Protein AF-A0A3P8H3I2-F1 (afdb_monomer_lite)

Organism: NCBI:txid48269

Secondary structure (DSSP, 8-state):
-HHHHHHHHHHHHHHHHHHTHHHHH-SSS-HHHHHHHHIIIIIHHHHTTTSSS---HHHHHHHHHHHHHHHHHHHT--

pLDDT: mean 84.61, std 9.38, range [55.88, 93.56]

Structure (mmCIF, N/CA/C/O backbone):
data_AF-A0A3P8H3I2-F1
#
_entry.id   AF-A0A3P8H3I2-F1
#
loop_
_atom_site.group_PDB
_atom_site.id
_atom_site.type_symbol
_atom_site.label_atom_id
_atom_site.label_alt_id
_atom_site.label_comp_id
_atom_site.label_asym_id
_atom_site.label_entity_id
_atom_site.label_seq_id
_atom_site.pdbx_PDB_ins_code
_atom_site.Cartn_x
_atom_site.Cartn_y
_atom_site.Cartn_z
_atom_site.occupancy
_atom_site.B_iso_or_equiv
_atom_site.auth_seq_id
_atom_site.auth_comp_id
_atom_site.auth_asym_id
_atom_site.auth_atom_id
_atom_site.pdbx_PDB_model_num
ATOM 1 N N . MET A 1 1 ? 17.147 -4.322 -14.192 1.00 56.69 1 MET A N 1
ATOM 2 C CA . MET A 1 1 ? 17.024 -2.888 -13.844 1.00 56.69 1 MET A CA 1
ATOM 3 C C . MET A 1 1 ? 15.597 -2.549 -13.401 1.00 56.69 1 MET A C 1
ATOM 5 O O . MET A 1 1 ? 15.439 -2.225 -12.238 1.00 56.69 1 MET A O 1
ATOM 9 N N . VAL A 1 2 ? 14.549 -2.754 -14.218 1.00 59.00 2 VAL A N 1
ATOM 10 C CA . VAL A 1 2 ? 13.141 -2.459 -13.826 1.00 59.00 2 VAL A CA 1
ATOM 11 C C . VAL A 1 2 ? 12.576 -3.388 -12.731 1.00 59.00 2 VAL A C 1
ATOM 13 O O . VAL A 1 2 ? 11.976 -2.922 -11.767 1.00 59.00 2 VAL A O 1
ATOM 16 N N . SER A 1 3 ? 12.804 -4.704 -12.809 1.00 64.25 3 SER A N 1
ATOM 17 C CA . SER A 1 3 ? 12.274 -5.648 -11.802 1.00 64.25 3 SER A CA 1
ATOM 18 C C . SER A 1 3 ? 12.889 -5.488 -10.403 1.00 64.25 3 SER A C 1
ATOM 20 O O . SER A 1 3 ? 12.272 -5.884 -9.410 1.00 64.25 3 SER A O 1
ATOM 22 N N . ASP A 1 4 ? 14.084 -4.898 -10.315 1.00 74.94 4 ASP A N 1
ATOM 23 C CA . ASP A 1 4 ? 14.766 -4.627 -9.045 1.00 74.94 4 ASP A CA 1
ATOM 24 C C . ASP A 1 4 ? 14.110 -3.445 -8.317 1.00 74.94 4 ASP A C 1
ATOM 26 O O . ASP A 1 4 ? 13.797 -3.522 -7.129 1.00 74.94 4 ASP A O 1
ATOM 30 N N . GLU A 1 5 ? 13.753 -2.399 -9.068 1.00 79.06 5 GLU A N 1
ATOM 31 C CA . GLU A 1 5 ? 13.031 -1.238 -8.549 1.00 79.06 5 GLU A CA 1
ATOM 32 C C . GLU A 1 5 ? 11.642 -1.621 -8.020 1.00 79.06 5 GLU A C 1
ATOM 34 O O . GLU A 1 5 ? 11.247 -1.226 -6.920 1.00 79.06 5 GLU A O 1
ATOM 39 N N . ILE A 1 6 ? 10.914 -2.459 -8.760 1.00 80.06 6 ILE A N 1
ATOM 40 C CA . ILE A 1 6 ? 9.588 -2.947 -8.356 1.00 80.06 6 ILE A CA 1
ATOM 41 C C . ILE A 1 6 ? 9.696 -3.789 -7.081 1.00 80.06 6 ILE A C 1
ATOM 43 O O . ILE A 1 6 ? 8.902 -3.627 -6.151 1.00 80.06 6 ILE A O 1
ATOM 47 N N . SER A 1 7 ? 10.724 -4.631 -6.981 1.00 83.81 7 SER A N 1
ATOM 48 C CA . SER A 1 7 ? 11.000 -5.416 -5.774 1.00 83.81 7 SER A CA 1
ATOM 49 C C . SER A 1 7 ? 11.352 -4.522 -4.579 1.00 83.81 7 SER A C 1
ATOM 51 O O . SER A 1 7 ? 10.837 -4.728 -3.474 1.00 83.81 7 SER A O 1
ATOM 53 N N . ALA A 1 8 ? 12.156 -3.478 -4.791 1.00 87.00 8 ALA A N 1
ATOM 54 C CA . ALA A 1 8 ? 12.484 -2.487 -3.771 1.00 87.00 8 ALA A CA 1
ATOM 55 C C . ALA A 1 8 ? 11.241 -1.715 -3.295 1.00 87.00 8 ALA A C 1
ATOM 57 O O . ALA A 1 8 ? 11.073 -1.486 -2.093 1.00 87.00 8 ALA A O 1
ATOM 58 N N . ARG A 1 9 ? 10.326 -1.367 -4.205 1.00 87.00 9 ARG A N 1
ATOM 59 C CA . ARG A 1 9 ? 9.053 -0.698 -3.890 1.00 87.00 9 ARG A CA 1
ATOM 60 C C . ARG A 1 9 ? 8.114 -1.593 -3.100 1.00 87.00 9 ARG A C 1
ATOM 62 O O . ARG A 1 9 ? 7.604 -1.162 -2.069 1.00 87.00 9 ARG A O 1
ATOM 69 N N . ILE A 1 10 ? 7.968 -2.858 -3.493 1.00 87.81 10 ILE A N 1
ATOM 70 C CA . ILE A 1 10 ? 7.221 -3.851 -2.707 1.00 87.81 10 ILE A CA 1
ATOM 71 C C . ILE A 1 10 ? 7.824 -3.971 -1.302 1.00 87.81 10 ILE A C 1
ATOM 73 O O . ILE A 1 10 ? 7.085 -4.039 -0.320 1.00 87.81 10 ILE A O 1
ATOM 77 N N . ARG A 1 11 ? 9.156 -3.941 -1.165 1.00 90.25 11 ARG A N 1
ATOM 78 C CA . ARG A 1 11 ? 9.816 -3.955 0.149 1.00 90.25 11 ARG A CA 1
ATOM 79 C C . ARG A 1 11 ? 9.486 -2.709 0.976 1.00 90.25 11 ARG A C 1
ATOM 81 O O . ARG A 1 11 ? 9.169 -2.845 2.155 1.00 90.25 11 ARG A O 1
ATOM 88 N N . LYS A 1 12 ? 9.504 -1.515 0.378 1.00 91.19 12 LYS A N 1
ATOM 89 C CA . LYS A 1 12 ? 9.111 -0.263 1.053 1.00 91.19 12 LYS A CA 1
ATOM 90 C C . LYS A 1 12 ? 7.639 -0.278 1.473 1.00 91.19 12 LYS A C 1
ATOM 92 O O . LYS A 1 12 ? 7.340 0.018 2.626 1.00 91.19 12 LYS A O 1
ATOM 97 N N . ALA A 1 13 ? 6.736 -0.697 0.588 1.00 90.69 13 ALA A N 1
ATOM 98 C CA . ALA A 1 13 ? 5.310 -0.820 0.887 1.00 90.69 13 ALA A CA 1
ATOM 99 C C . ALA A 1 13 ? 5.047 -1.854 1.997 1.00 90.69 13 ALA A C 1
ATOM 101 O O . ALA A 1 13 ? 4.246 -1.611 2.898 1.00 90.69 13 ALA A O 1
ATOM 102 N N . ARG A 1 14 ? 5.781 -2.977 2.000 1.00 92.12 14 ARG A N 1
ATOM 103 C CA . ARG A 1 14 ? 5.773 -3.959 3.098 1.00 92.12 14 ARG A CA 1
ATOM 104 C C . ARG A 1 14 ? 6.172 -3.341 4.431 1.00 92.12 14 ARG A C 1
ATOM 106 O O . ARG A 1 14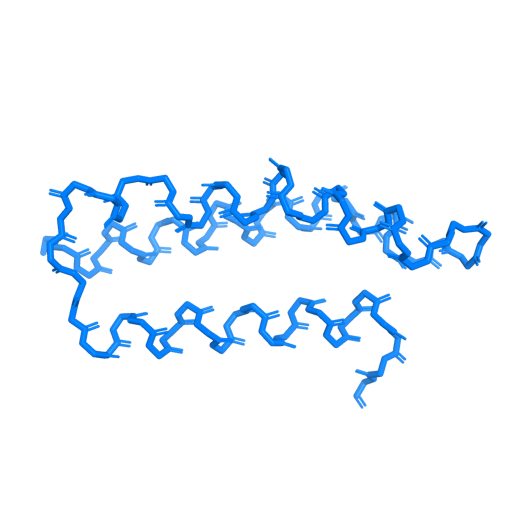 ? 5.502 -3.597 5.426 1.00 92.12 14 ARG A O 1
ATOM 113 N N . LEU A 1 15 ? 7.239 -2.546 4.457 1.00 93.31 15 LEU A N 1
ATOM 114 C CA . LEU A 1 15 ? 7.695 -1.870 5.673 1.00 93.31 15 LEU A CA 1
ATOM 115 C C . LEU A 1 15 ? 6.664 -0.848 6.164 1.00 93.31 15 LEU A C 1
ATOM 117 O O . LEU A 1 15 ? 6.314 -0.865 7.340 1.00 93.31 15 LEU A O 1
ATOM 121 N N . ALA A 1 16 ? 6.103 -0.032 5.268 1.00 92.69 16 ALA A N 1
ATOM 122 C CA . ALA A 1 16 ? 5.030 0.903 5.607 1.00 92.69 16 ALA A CA 1
ATOM 123 C C . ALA A 1 16 ? 3.806 0.175 6.192 1.00 92.69 16 ALA A C 1
ATOM 125 O O . ALA A 1 16 ? 3.278 0.565 7.234 1.00 92.69 16 ALA A O 1
ATOM 126 N N . PHE A 1 17 ? 3.401 -0.940 5.578 1.00 92.38 17 PHE A N 1
ATOM 127 C CA . PHE A 1 17 ? 2.317 -1.775 6.084 1.00 92.38 17 PHE A CA 1
ATOM 128 C C . PHE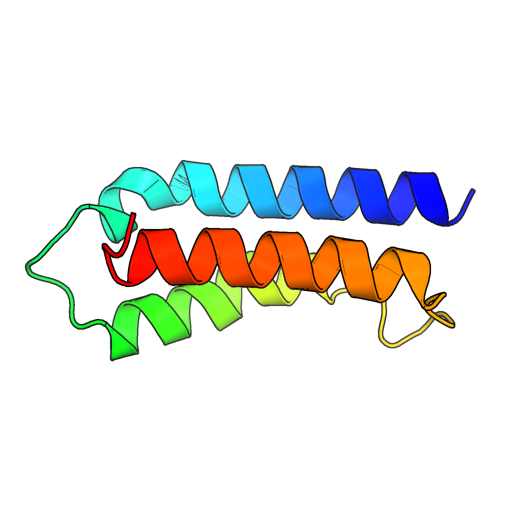 A 1 17 ? 2.643 -2.378 7.459 1.00 92.38 17 PHE A C 1
ATOM 130 O O . PHE A 1 17 ? 1.793 -2.376 8.349 1.00 92.38 17 PHE A O 1
ATOM 137 N N . ALA A 1 18 ? 3.869 -2.865 7.664 1.00 92.12 18 ALA A N 1
ATOM 138 C CA . ALA A 1 18 ? 4.312 -3.437 8.934 1.00 92.12 18 ALA A CA 1
ATOM 139 C C . ALA A 1 18 ? 4.382 -2.393 10.061 1.00 92.12 18 ALA A C 1
ATOM 141 O O . ALA A 1 18 ? 3.988 -2.693 11.189 1.00 92.12 18 ALA A O 1
ATOM 142 N N . ASN A 1 19 ? 4.795 -1.159 9.766 1.00 93.56 19 ASN A N 1
ATOM 143 C CA . ASN A 1 19 ? 4.800 -0.059 10.738 1.00 93.56 19 ASN A CA 1
ATOM 144 C C . ASN A 1 19 ? 3.383 0.256 11.247 1.00 93.56 19 ASN A C 1
ATOM 146 O O . ASN A 1 19 ? 3.184 0.572 12.420 1.00 93.56 19 ASN A O 1
ATOM 150 N N . LEU A 1 20 ? 2.374 0.065 10.395 1.00 91.56 20 LEU A N 1
ATOM 151 C CA . LEU A 1 20 ? 0.957 0.236 10.722 1.00 91.56 20 LEU A CA 1
ATOM 152 C C . LEU A 1 20 ? 0.301 -1.033 11.309 1.00 91.56 20 LEU A C 1
ATOM 154 O O . LEU A 1 20 ? -0.913 -1.076 11.485 1.00 91.56 20 LEU A O 1
ATOM 158 N N . ARG A 1 21 ? 1.069 -2.069 11.683 1.00 90.44 21 ARG A N 1
ATOM 159 C CA . ARG A 1 21 ? 0.536 -3.343 12.221 1.00 90.44 21 ARG A CA 1
ATOM 160 C C . ARG A 1 21 ? -0.419 -3.167 13.400 1.00 90.44 21 ARG A C 1
ATOM 162 O O . ARG A 1 21 ? -1.385 -3.917 13.529 1.00 90.44 21 ARG A O 1
ATOM 169 N N . HIS A 1 22 ? -0.142 -2.202 14.270 1.00 90.19 22 HIS A N 1
ATOM 170 C CA . HIS A 1 22 ? -0.992 -1.896 15.417 1.00 90.19 22 HIS A CA 1
ATOM 171 C C . HIS A 1 22 ? -2.373 -1.378 14.973 1.00 90.19 22 HIS A C 1
ATOM 173 O O . HIS A 1 22 ? -3.384 -1.798 15.530 1.00 90.19 22 HIS A O 1
ATOM 179 N N . LEU A 1 23 ? -2.427 -0.554 13.920 1.00 90.19 23 LEU A N 1
ATOM 180 C CA . LEU A 1 23 ? -3.659 -0.047 13.313 1.00 90.19 23 LEU A CA 1
ATOM 181 C C . LEU A 1 23 ? -4.488 -1.175 12.688 1.00 90.19 23 LEU A C 1
ATOM 183 O O . LEU A 1 23 ? -5.705 -1.216 12.843 1.00 90.19 23 LEU A O 1
ATOM 187 N N . TRP A 1 24 ? -3.845 -2.120 12.000 1.00 89.88 24 TRP A N 1
ATOM 188 C CA . TRP A 1 24 ? -4.560 -3.228 11.358 1.00 89.88 24 TRP A CA 1
ATOM 189 C C . TRP A 1 24 ? -5.219 -4.159 12.382 1.00 89.88 24 TRP A C 1
ATOM 191 O O . TRP A 1 24 ? -6.348 -4.594 12.164 1.00 89.88 24 TRP A O 1
ATOM 201 N N . ARG A 1 25 ? -4.566 -4.386 13.531 1.00 87.25 25 ARG A N 1
ATOM 202 C CA . ARG A 1 25 ? -5.071 -5.236 14.627 1.00 87.25 25 ARG A CA 1
ATOM 203 C C . ARG A 1 25 ? -6.200 -4.609 15.448 1.00 87.25 25 ARG A C 1
ATOM 205 O O . ARG A 1 25 ? -6.982 -5.341 16.049 1.00 87.25 25 ARG A O 1
ATOM 212 N N . ARG A 1 26 ? -6.293 -3.279 15.478 1.00 89.81 26 ARG A N 1
ATOM 213 C CA . ARG A 1 26 ? -7.347 -2.529 16.181 1.00 89.81 26 ARG A CA 1
ATOM 214 C C . ARG A 1 26 ? -8.727 -2.874 15.620 1.00 89.81 26 ARG A C 1
ATOM 216 O O . ARG A 1 26 ? -8.986 -2.616 14.447 1.00 89.81 26 ARG A O 1
ATOM 223 N N . ARG A 1 27 ? -9.617 -3.462 16.423 1.00 84.94 27 ARG A N 1
ATOM 224 C CA . ARG A 1 27 ? -11.001 -3.783 16.004 1.00 84.94 27 ARG A CA 1
ATOM 225 C C . ARG A 1 27 ? -11.956 -2.595 16.136 1.00 84.94 27 ARG A C 1
ATOM 227 O O . ARG A 1 27 ? -12.983 -2.566 15.474 1.00 84.94 27 ARG A O 1
ATOM 234 N N . ASP A 1 28 ? -11.579 -1.612 16.942 1.00 89.25 28 ASP A N 1
ATOM 235 C CA . ASP A 1 28 ? -12.282 -0.351 17.184 1.00 89.25 28 ASP A CA 1
ATOM 236 C C . ASP A 1 28 ? -12.296 0.584 15.963 1.00 89.25 28 ASP A C 1
ATOM 238 O O . ASP A 1 28 ? -13.141 1.470 15.858 1.00 89.25 28 ASP A O 1
ATOM 242 N N . ILE A 1 29 ? -11.393 0.371 15.002 1.00 88.38 29 ILE A N 1
ATOM 243 C CA . ILE A 1 29 ? -11.272 1.218 13.815 1.00 88.38 29 ILE A CA 1
ATOM 244 C C . ILE A 1 29 ? -12.046 0.605 12.653 1.00 88.38 29 ILE A C 1
ATOM 246 O O . ILE A 1 29 ? -11.768 -0.513 12.211 1.00 88.38 29 ILE A O 1
ATOM 250 N N . ARG A 1 30 ? -12.974 1.393 12.103 1.00 90.62 30 ARG A N 1
ATOM 251 C CA . ARG A 1 30 ? -13.777 1.024 10.932 1.00 90.62 30 ARG A CA 1
ATOM 252 C C . ARG A 1 30 ? -12.905 0.625 9.742 1.00 90.62 30 ARG A C 1
ATOM 254 O O . ARG A 1 30 ? -11.925 1.297 9.412 1.00 90.62 30 ARG A O 1
ATOM 261 N N . LEU A 1 31 ? -13.342 -0.413 9.028 1.00 89.06 31 LEU A N 1
ATOM 262 C CA . LEU A 1 31 ? -12.673 -0.912 7.825 1.00 89.06 31 LEU A CA 1
ATOM 263 C C . LEU A 1 31 ? -12.508 0.176 6.751 1.00 89.06 31 LEU A C 1
ATOM 265 O O . LEU A 1 31 ? -11.466 0.249 6.107 1.00 89.06 31 LEU A O 1
ATOM 269 N N . SER A 1 32 ? -13.489 1.073 6.610 1.00 90.25 32 SER A N 1
ATOM 270 C CA . 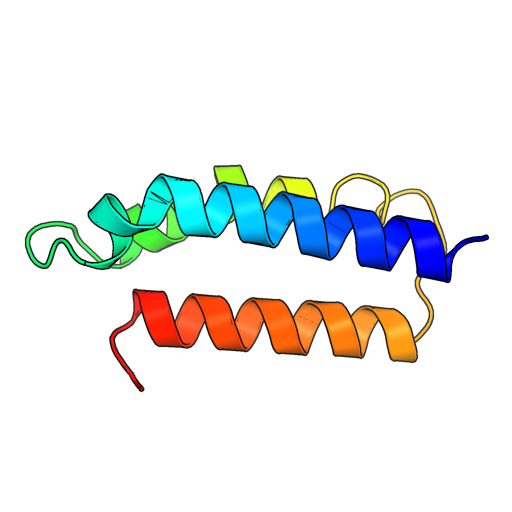SER A 1 32 ? -13.427 2.204 5.677 1.00 90.25 32 SER A CA 1
ATOM 271 C C . SER A 1 32 ? -12.271 3.166 5.976 1.00 90.25 32 SER A C 1
ATOM 273 O O . SER A 1 32 ? -11.603 3.630 5.053 1.00 90.25 32 SER A O 1
ATOM 275 N N . ILE A 1 33 ? -11.980 3.426 7.255 1.00 91.75 33 ILE A N 1
ATOM 276 C CA . ILE A 1 33 ? -10.849 4.266 7.677 1.00 91.75 33 ILE A CA 1
ATOM 277 C C . ILE A 1 33 ? -9.533 3.538 7.400 1.00 91.75 33 ILE A C 1
ATOM 279 O O . ILE A 1 33 ? -8.631 4.117 6.796 1.00 91.75 33 ILE A O 1
ATOM 283 N N . LYS A 1 34 ? -9.439 2.251 7.757 1.00 91.56 34 LYS A N 1
ATOM 284 C CA . LYS A 1 34 ? -8.260 1.427 7.445 1.00 91.56 34 LYS A CA 1
ATOM 285 C C . LYS A 1 34 ? -7.977 1.384 5.942 1.00 91.56 34 LYS A C 1
ATOM 287 O O . LYS A 1 34 ? -6.824 1.507 5.543 1.00 91.56 34 LYS A O 1
ATOM 292 N N . GLY A 1 35 ? -9.016 1.279 5.113 1.00 91.94 35 GLY A N 1
ATOM 293 C CA . GLY A 1 35 ? -8.905 1.324 3.655 1.00 91.94 35 GLY A CA 1
ATOM 294 C C . GLY A 1 35 ? -8.356 2.656 3.137 1.00 91.94 35 GLY A C 1
ATOM 295 O O . GLY A 1 35 ? -7.481 2.661 2.273 1.00 91.94 35 GLY A O 1
ATOM 296 N N . ARG A 1 36 ? -8.791 3.789 3.706 1.00 93.44 36 ARG A N 1
ATOM 297 C CA . ARG A 1 36 ? -8.236 5.114 3.366 1.00 93.44 36 ARG A CA 1
ATOM 298 C C . ARG A 1 36 ? -6.762 5.229 3.744 1.00 93.44 36 ARG A C 1
ATOM 300 O O . ARG A 1 36 ? -5.962 5.654 2.916 1.00 93.44 36 ARG A O 1
ATOM 307 N N . VAL A 1 37 ? -6.392 4.796 4.951 1.00 93.00 37 VAL A N 1
ATOM 308 C CA . VAL A 1 37 ? -4.989 4.799 5.401 1.00 93.00 37 VAL A CA 1
ATOM 309 C C . VAL A 1 37 ? -4.133 3.891 4.520 1.00 93.00 37 VAL A C 1
ATOM 311 O O . VAL A 1 37 ? -3.043 4.280 4.111 1.00 93.00 37 VAL A O 1
ATOM 314 N N . TYR A 1 38 ? -4.639 2.709 4.168 1.00 92.69 38 TYR A N 1
ATOM 315 C CA . TYR A 1 38 ? -3.969 1.801 3.243 1.00 92.69 38 TYR A CA 1
ATOM 316 C C . TYR A 1 38 ? -3.705 2.462 1.888 1.00 92.69 38 TYR A C 1
ATOM 318 O O . TYR A 1 38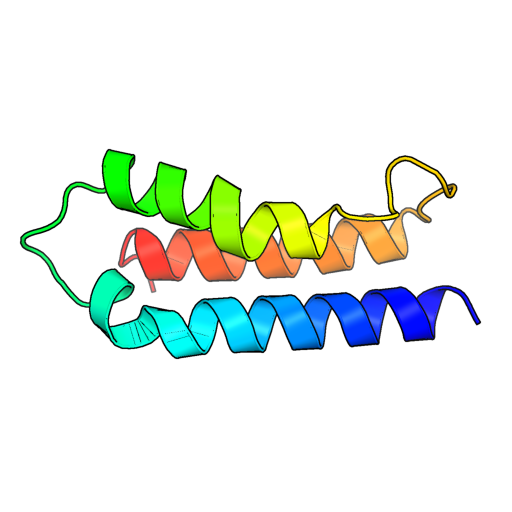 ? -2.575 2.442 1.396 1.00 92.69 38 TYR A O 1
ATOM 326 N N . CYS A 1 39 ? -4.732 3.088 1.308 1.00 91.81 39 CYS A N 1
ATOM 327 C CA . CYS A 1 39 ? -4.617 3.755 0.019 1.00 91.81 39 CYS A CA 1
ATOM 328 C C . CYS A 1 39 ? -3.596 4.905 0.059 1.00 91.81 39 CYS A C 1
ATOM 330 O O . CYS A 1 39 ? -2.794 5.048 -0.861 1.00 91.81 39 CYS A O 1
ATOM 332 N N . ALA A 1 40 ? -3.588 5.686 1.141 1.00 91.69 40 ALA A N 1
ATOM 333 C CA . ALA A 1 40 ? -2.725 6.854 1.282 1.00 91.69 40 ALA A CA 1
ATOM 334 C C . ALA A 1 40 ? -1.263 6.516 1.618 1.00 91.69 40 ALA A C 1
ATOM 336 O O . ALA A 1 40 ? -0.365 7.187 1.118 1.00 91.69 40 ALA A O 1
ATOM 337 N N . ALA A 1 41 ? -1.005 5.504 2.452 1.00 90.81 41 ALA A N 1
ATOM 338 C CA . ALA A 1 41 ? 0.336 5.224 2.979 1.00 90.81 41 ALA A CA 1
ATOM 339 C C . ALA A 1 41 ? 1.045 4.043 2.303 1.00 90.81 41 ALA A C 1
ATOM 341 O O . ALA A 1 41 ? 2.271 4.023 2.225 1.00 90.81 41 ALA A O 1
ATOM 342 N N . VAL A 1 42 ? 0.296 3.034 1.849 1.00 90.75 42 VAL A N 1
ATOM 343 C CA . VAL A 1 42 ? 0.870 1.794 1.301 1.00 90.75 42 VAL A CA 1
ATOM 344 C C . VAL A 1 42 ? 0.685 1.741 -0.208 1.00 90.75 42 VAL A C 1
ATOM 346 O O . VAL A 1 42 ? 1.653 1.517 -0.933 1.00 90.75 42 VAL A O 1
ATOM 349 N N . ARG A 1 43 ? -0.535 1.994 -0.693 1.00 90.12 43 ARG A N 1
ATOM 350 C CA . ARG A 1 43 ? -0.848 1.937 -2.126 1.00 90.12 43 ARG A CA 1
ATOM 351 C C . ARG A 1 43 ? -0.155 3.048 -2.915 1.00 90.12 43 ARG A C 1
ATOM 353 O O . ARG A 1 43 ? 0.330 2.785 -4.008 1.00 90.12 43 ARG A O 1
ATOM 360 N N . SER A 1 44 ? -0.036 4.245 -2.342 1.00 89.88 44 SER A N 1
ATOM 361 C CA . SER A 1 44 ? 0.747 5.346 -2.920 1.00 89.88 44 SER A CA 1
ATOM 362 C C . SER A 1 44 ? 2.200 4.936 -3.171 1.00 89.88 44 SER A C 1
ATOM 364 O O . SER A 1 44 ? 2.666 5.030 -4.296 1.00 89.88 44 SER A O 1
ATOM 366 N N . VAL A 1 45 ? 2.890 4.368 -2.176 1.00 88.62 45 VAL A N 1
ATOM 367 C CA . VAL A 1 45 ? 4.275 3.867 -2.297 1.00 88.62 45 VAL A CA 1
ATOM 368 C C . VAL A 1 45 ? 4.381 2.737 -3.320 1.00 88.62 45 VAL A C 1
ATOM 370 O O . VAL A 1 45 ? 5.378 2.620 -4.035 1.00 88.62 45 VAL A O 1
ATOM 373 N N . LEU A 1 46 ? 3.350 1.894 -3.392 1.00 85.12 46 LEU A N 1
ATOM 374 C CA . LEU A 1 46 ? 3.297 0.787 -4.334 1.00 85.12 46 LEU A CA 1
ATOM 375 C C . LEU A 1 46 ? 3.170 1.269 -5.787 1.00 85.12 46 LEU A C 1
ATOM 377 O O . LEU A 1 46 ? 3.791 0.674 -6.661 1.00 85.12 46 LEU A O 1
ATOM 381 N N . ILE A 1 47 ? 2.408 2.338 -6.039 1.00 82.81 47 ILE A N 1
ATOM 382 C CA . ILE A 1 47 ? 2.095 2.874 -7.379 1.00 82.81 47 ILE A CA 1
ATOM 383 C C . ILE A 1 47 ? 3.050 4.004 -7.800 1.00 82.81 47 ILE A C 1
ATOM 385 O O . ILE A 1 47 ? 3.239 4.221 -8.993 1.00 82.81 47 ILE A O 1
ATOM 389 N N . TYR A 1 48 ? 3.719 4.662 -6.854 1.00 80.50 48 TYR A N 1
ATOM 390 C CA . TYR A 1 48 ? 4.623 5.784 -7.110 1.00 80.50 48 TYR A CA 1
ATOM 391 C C . TYR A 1 48 ? 5.757 5.412 -8.076 1.00 80.50 48 TYR A C 1
ATOM 393 O O . TYR A 1 48 ? 6.659 4.661 -7.710 1.00 80.50 48 TYR A O 1
ATOM 401 N N . GLY A 1 49 ? 5.708 5.938 -9.304 1.00 69.62 49 GLY A N 1
ATOM 402 C CA . GLY A 1 49 ? 6.651 5.633 -10.390 1.00 69.62 49 GLY A CA 1
ATOM 403 C C . GLY A 1 49 ? 6.183 4.543 -11.363 1.00 69.62 49 GLY A C 1
ATOM 404 O O . GLY A 1 49 ? 6.894 4.206 -12.295 1.00 69.62 49 GLY A O 1
ATOM 405 N N . SER A 1 50 ? 5.006 3.945 -11.165 1.00 68.69 50 SER A N 1
ATOM 406 C CA . SER A 1 50 ? 4.346 3.112 -12.187 1.00 68.69 50 SER A CA 1
ATOM 407 C C . SER A 1 50 ? 3.533 3.936 -13.182 1.00 68.69 50 SER A C 1
ATOM 409 O O . SER A 1 50 ? 3.217 3.443 -14.255 1.00 68.69 50 SER A O 1
ATOM 411 N N . GLU A 1 51 ? 3.203 5.180 -12.834 1.00 67.12 51 GLU A N 1
ATOM 412 C CA . GLU A 1 51 ? 2.511 6.129 -13.718 1.00 67.12 51 GLU A CA 1
ATOM 413 C C . GLU A 1 51 ? 3.381 6.542 -14.913 1.00 67.12 51 GLU A C 1
ATOM 415 O O . GLU A 1 51 ? 2.864 6.917 -15.960 1.00 67.12 51 GLU A O 1
ATOM 420 N N . THR A 1 52 ? 4.704 6.453 -14.764 1.00 65.19 52 THR A N 1
ATOM 421 C CA . THR A 1 52 ? 5.690 6.951 -15.729 1.00 65.19 52 THR A CA 1
ATOM 422 C C . THR A 1 52 ? 6.428 5.852 -16.499 1.00 65.19 52 THR A C 1
ATOM 424 O O . THR A 1 52 ? 7.158 6.174 -17.432 1.00 65.19 52 THR A O 1
ATOM 427 N N . TRP A 1 53 ? 6.232 4.567 -16.169 1.00 67.88 53 TRP A N 1
ATOM 428 C CA . TRP A 1 53 ? 6.945 3.446 -16.800 1.00 67.88 53 TRP A CA 1
ATOM 429 C C . TRP A 1 53 ? 6.004 2.303 -17.207 1.00 67.88 53 TRP A C 1
ATOM 431 O O . TRP A 1 53 ? 5.120 1.938 -16.430 1.00 67.88 53 TRP A O 1
ATOM 441 N N . PRO A 1 54 ? 6.207 1.670 -18.381 1.00 65.00 54 PRO A N 1
ATOM 442 C CA . PRO A 1 54 ? 5.389 0.542 -18.808 1.00 65.00 54 PRO A CA 1
ATOM 443 C C . PRO A 1 54 ? 5.617 -0.662 -17.886 1.00 65.00 54 PRO A C 1
ATOM 445 O O . PRO A 1 54 ? 6.663 -1.315 -17.917 1.00 65.00 54 PRO A O 1
ATOM 448 N N . LEU A 1 55 ? 4.619 -0.964 -17.054 1.00 71.69 55 LEU A N 1
ATOM 449 C CA . LEU A 1 55 ? 4.610 -2.155 -16.211 1.00 71.69 55 LEU A CA 1
ATOM 450 C C . LEU A 1 55 ? 4.407 -3.410 -17.065 1.00 71.69 55 LEU A C 1
ATOM 452 O O . LEU A 1 55 ? 3.456 -3.511 -17.841 1.00 71.69 55 LEU A O 1
ATOM 456 N N . ARG A 1 56 ? 5.271 -4.412 -16.880 1.00 77.62 56 ARG A N 1
ATOM 457 C CA . ARG A 1 56 ? 5.064 -5.742 -17.462 1.00 77.62 56 ARG A CA 1
ATOM 458 C C . ARG A 1 56 ? 3.934 -6.462 -16.728 1.00 77.62 56 ARG A C 1
ATOM 460 O O . ARG A 1 56 ? 3.733 -6.272 -15.529 1.00 77.62 56 ARG A O 1
ATOM 467 N N . VAL A 1 57 ? 3.248 -7.367 -17.426 1.00 79.25 57 VAL A N 1
ATOM 468 C CA . VAL A 1 57 ? 2.160 -8.191 -16.859 1.00 79.25 57 VAL A CA 1
ATOM 469 C C . VAL A 1 57 ? 2.611 -8.946 -15.601 1.00 79.25 57 VAL A C 1
ATOM 471 O O . VAL A 1 57 ? 1.855 -9.071 -14.638 1.00 79.25 57 VAL A O 1
ATOM 474 N N . GLU A 1 58 ? 3.856 -9.421 -15.580 1.00 80.75 58 GLU A N 1
ATOM 475 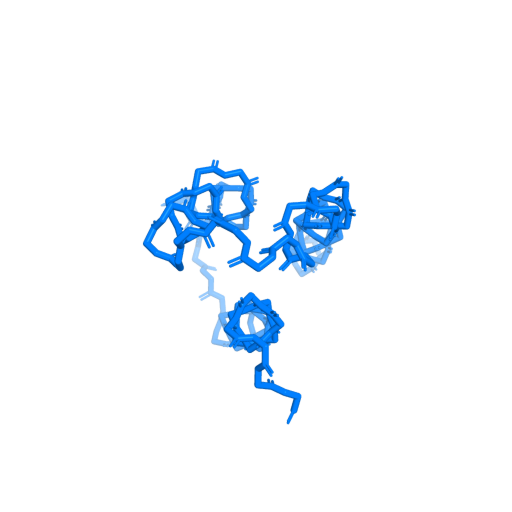C CA . GLU A 1 58 ? 4.443 -10.122 -14.433 1.00 80.75 58 GLU A CA 1
ATOM 476 C C . GLU A 1 58 ? 4.576 -9.227 -13.199 1.00 80.75 58 GLU A C 1
ATOM 478 O O . GLU A 1 58 ? 4.327 -9.667 -12.075 1.00 80.75 58 GLU A O 1
ATOM 483 N N . ASP A 1 59 ? 4.931 -7.961 -13.399 1.00 80.31 59 ASP A N 1
ATOM 484 C CA . ASP A 1 59 ? 5.098 -7.009 -12.312 1.00 80.31 59 ASP A CA 1
ATOM 485 C C . ASP A 1 59 ? 3.743 -6.567 -11.760 1.00 80.31 59 ASP A C 1
ATOM 487 O O . ASP A 1 59 ? 3.543 -6.574 -10.545 1.00 80.31 59 ASP A O 1
ATOM 491 N N . THR A 1 60 ? 2.761 -6.324 -12.631 1.00 82.12 60 THR A N 1
ATOM 492 C CA . THR A 1 60 ? 1.369 -6.078 -12.223 1.00 82.12 60 THR A CA 1
ATOM 493 C C . THR A 1 60 ? 0.819 -7.239 -11.395 1.00 82.12 60 THR A C 1
ATOM 495 O O . THR A 1 60 ? 0.203 -7.017 -10.352 1.00 82.12 60 THR A O 1
ATOM 498 N N . ARG A 1 61 ? 1.098 -8.492 -11.783 1.00 87.06 61 ARG A N 1
ATOM 499 C CA . ARG A 1 61 ? 0.711 -9.673 -10.991 1.00 87.06 61 ARG A CA 1
ATOM 500 C C . ARG A 1 61 ? 1.344 -9.666 -9.598 1.00 87.06 61 ARG A C 1
ATOM 502 O O . ARG A 1 61 ? 0.642 -9.921 -8.622 1.00 87.06 61 ARG A O 1
ATOM 509 N N . LYS A 1 62 ? 2.636 -9.346 -9.473 1.00 85.50 62 LYS A N 1
ATOM 510 C CA . LYS A 1 62 ? 3.316 -9.256 -8.163 1.00 85.50 62 LYS A CA 1
ATOM 511 C C . LYS A 1 62 ? 2.701 -8.175 -7.272 1.00 85.50 62 LYS A C 1
ATOM 513 O O . LYS A 1 62 ? 2.508 -8.414 -6.078 1.00 85.50 62 LYS A O 1
ATOM 518 N N . LEU A 1 63 ? 2.369 -7.020 -7.848 1.00 85.06 63 LEU A N 1
ATOM 519 C CA . LEU A 1 63 ? 1.714 -5.917 -7.141 1.00 85.06 63 LEU A CA 1
ATOM 520 C C . LEU A 1 63 ? 0.321 -6.329 -6.648 1.00 85.06 63 LEU A C 1
ATOM 522 O O . LEU A 1 63 ? 0.023 -6.159 -5.469 1.00 85.06 63 LEU A O 1
ATOM 526 N N . LEU A 1 64 ? -0.488 -6.963 -7.502 1.00 88.12 64 LEU A N 1
ATOM 527 C CA . LEU A 1 64 ? -1.824 -7.458 -7.144 1.00 88.12 64 LEU A CA 1
ATOM 528 C C . LEU A 1 64 ? -1.784 -8.527 -6.045 1.00 88.12 64 LEU A C 1
ATOM 530 O O . LEU A 1 64 ? -2.592 -8.497 -5.118 1.00 88.12 64 LEU A O 1
ATOM 534 N N . VAL A 1 65 ? -0.825 -9.457 -6.103 1.00 90.00 65 VAL A N 1
ATOM 535 C CA . VAL A 1 65 ? -0.638 -10.473 -5.052 1.00 90.00 65 VAL A CA 1
ATOM 536 C C . VAL A 1 65 ? -0.327 -9.818 -3.705 1.00 90.00 65 VAL A C 1
ATOM 538 O O . VAL A 1 65 ? -0.827 -10.266 -2.669 1.00 90.00 65 VAL A O 1
ATOM 541 N N . PHE A 1 66 ? 0.484 -8.758 -3.704 1.00 89.00 66 PHE A N 1
ATOM 542 C CA . PHE A 1 66 ? 0.761 -7.989 -2.498 1.00 89.00 66 PHE A CA 1
ATOM 543 C C . PHE A 1 66 ? -0.487 -7.250 -1.991 1.00 89.00 66 PHE A C 1
ATOM 545 O O . PHE A 1 66 ? -0.833 -7.407 -0.818 1.00 89.00 66 PHE A O 1
ATOM 552 N N . ASP A 1 67 ? -1.200 -6.543 -2.872 1.00 90.31 67 ASP A N 1
ATOM 553 C CA . ASP A 1 67 ? -2.433 -5.806 -2.555 1.00 90.31 67 ASP A CA 1
ATOM 554 C C . ASP A 1 67 ? -3.481 -6.732 -1.914 1.00 90.31 67 ASP A C 1
ATOM 556 O O . ASP A 1 67 ? -3.971 -6.476 -0.813 1.00 90.31 67 ASP A O 1
ATOM 560 N N . HIS A 1 68 ? -3.759 -7.879 -2.539 1.00 91.19 68 HIS A N 1
ATOM 561 C CA . HIS A 1 68 ? -4.717 -8.859 -2.023 1.00 91.19 68 HIS A CA 1
ATOM 562 C C . HIS A 1 68 ? -4.307 -9.451 -0.672 1.00 91.19 68 HIS A C 1
ATOM 564 O O . HIS A 1 68 ? -5.169 -9.763 0.152 1.00 91.19 68 HIS A O 1
ATOM 570 N N . ARG A 1 69 ? -3.005 -9.632 -0.418 1.00 91.06 69 ARG A N 1
ATOM 571 C CA . ARG A 1 69 ? -2.513 -10.103 0.885 1.00 91.06 69 ARG A CA 1
ATOM 572 C C . ARG A 1 69 ? -2.736 -9.047 1.969 1.00 91.06 69 ARG A C 1
ATOM 574 O O . ARG A 1 69 ? -3.175 -9.391 3.065 1.00 91.06 69 ARG A O 1
ATOM 581 N N . CYS A 1 70 ? -2.448 -7.782 1.675 1.00 89.88 70 CYS A N 1
ATOM 582 C CA . CYS A 1 70 ? -2.658 -6.682 2.611 1.00 89.88 70 CYS A CA 1
ATOM 583 C C . CYS A 1 70 ? -4.141 -6.474 2.925 1.00 89.88 70 CYS A C 1
ATOM 585 O O . CYS A 1 70 ? -4.501 -6.382 4.097 1.00 89.88 70 CYS A O 1
ATOM 587 N N . LEU A 1 71 ? -5.007 -6.470 1.909 1.00 89.44 71 LEU A N 1
ATOM 588 C CA . LEU A 1 71 ? -6.450 -6.295 2.090 1.00 89.44 71 LEU A CA 1
ATOM 589 C C . LEU A 1 71 ? -7.074 -7.418 2.923 1.00 89.44 71 LEU A C 1
ATOM 591 O O . LEU A 1 71 ? -7.856 -7.128 3.825 1.00 89.44 71 LEU A O 1
ATOM 595 N N . ARG A 1 72 ? -6.674 -8.677 2.698 1.00 89.69 72 ARG A N 1
ATOM 596 C CA . ARG A 1 72 ? -7.089 -9.815 3.537 1.00 89.69 72 ARG A CA 1
ATOM 597 C C . ARG A 1 72 ? -6.724 -9.618 5.006 1.00 89.69 72 ARG A C 1
ATOM 599 O O . ARG A 1 72 ? -7.572 -9.767 5.881 1.00 89.69 72 ARG A O 1
ATOM 606 N N . ASN A 1 73 ? -5.495 -9.173 5.272 1.00 88.38 73 ASN A N 1
ATOM 607 C CA . ASN A 1 73 ? -5.035 -8.885 6.629 1.00 88.38 73 ASN A CA 1
ATOM 608 C C . ASN A 1 73 ? -5.824 -7.733 7.281 1.00 88.38 73 ASN A C 1
ATOM 610 O O . ASN A 1 73 ? -6.239 -7.845 8.431 1.00 88.38 73 ASN A O 1
ATOM 614 N N . ILE A 1 74 ? -6.097 -6.656 6.535 1.00 87.25 74 ILE A N 1
ATOM 615 C CA . ILE A 1 74 ? -6.897 -5.518 7.018 1.00 87.25 74 ILE A CA 1
ATOM 616 C C . ILE A 1 74 ? -8.342 -5.938 7.328 1.00 87.25 74 ILE A C 1
ATOM 618 O O . ILE A 1 74 ? -8.905 -5.497 8.333 1.00 87.25 74 ILE A O 1
ATOM 622 N N . ALA A 1 75 ? -8.931 -6.777 6.475 1.00 85.88 75 ALA A N 1
ATOM 623 C CA . ALA A 1 75 ? -10.275 -7.315 6.650 1.00 85.88 75 ALA A CA 1
ATOM 624 C C . ALA A 1 75 ? -10.358 -8.379 7.760 1.00 85.88 75 ALA A C 1
ATOM 626 O O . ALA A 1 75 ? -11.457 -8.756 8.155 1.00 85.88 75 ALA A O 1
ATOM 627 N N . GLY A 1 76 ? -9.218 -8.856 8.275 1.00 80.94 76 GLY A N 1
ATOM 628 C CA . GLY A 1 76 ? -9.168 -9.940 9.256 1.00 80.94 76 GLY A CA 1
ATOM 629 C C . GLY A 1 76 ? -9.551 -11.307 8.682 1.00 80.94 76 GLY A C 1
ATOM 630 O O . GLY A 1 76 ? -9.854 -12.218 9.447 1.00 80.94 76 GLY A O 1
ATOM 631 N N . VAL A 1 77 ? -9.545 -11.448 7.355 1.00 73.19 77 VAL A N 1
ATOM 632 C CA . VAL A 1 77 ? -9.804 -12.704 6.647 1.00 73.19 77 VAL A CA 1
ATOM 633 C C . VAL A 1 77 ? -8.444 -13.357 6.400 1.00 73.19 77 VAL A C 1
ATOM 635 O O . VAL A 1 77 ? -7.728 -12.953 5.481 1.00 73.19 77 VAL A O 1
ATOM 638 N N . CYS A 1 78 ? -8.046 -14.280 7.279 1.00 55.88 78 CYS A N 1
ATOM 639 C CA . CYS A 1 78 ? -6.859 -15.119 7.079 1.00 55.88 78 CYS A CA 1
ATOM 640 C C . CYS A 1 78 ? -7.099 -16.125 5.949 1.00 55.88 78 CYS A C 1
ATOM 642 O O . CYS A 1 78 ? -8.158 -16.786 5.983 1.00 55.88 78 CYS A O 1
#

Sequence (78 aa):
MVSDEISARIRKARLAFANLRHLWRRRDIRLSIKGRVYCAAVRSVLIYGSETWPLRVEDTRKLLVFDHRCLRNIAGVC

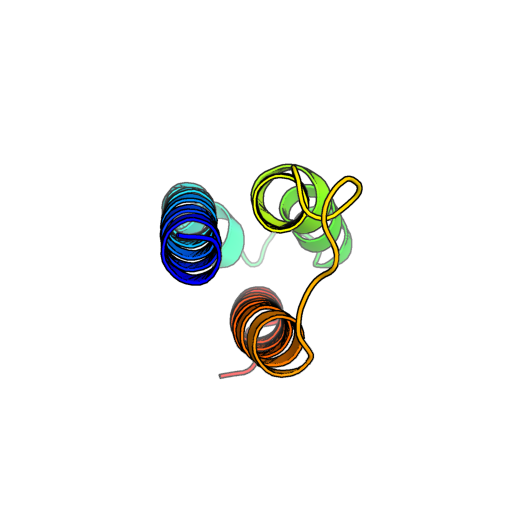Foldseek 3Di:
DVVVVLVVLLVQLVVQLVVCLVVLPDPVDDLVVVVVCCCVGRVCSNCPPVVPDDDDPVSVVVSVVSVVVSSCSSVVND

Radius of gyration: 13.05 Å; chains: 1; bounding box: 31×22×36 Å